Protein AF-A0A9D5Q2Y3-F1 (afdb_monomer)

Structure (mmCIF, N/CA/C/O backbone):
data_AF-A0A9D5Q2Y3-F1
#
_entry.id   AF-A0A9D5Q2Y3-F1
#
loop_
_atom_site.group_PDB
_atom_site.id
_atom_site.type_symbol
_atom_site.label_atom_id
_atom_site.label_alt_id
_atom_site.labe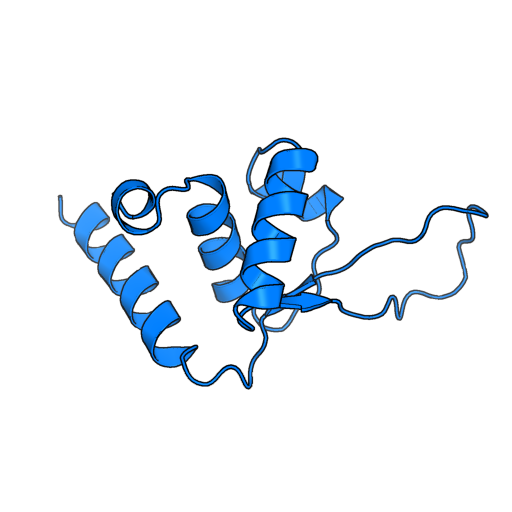l_comp_id
_atom_site.label_asym_id
_atom_site.label_entity_id
_atom_site.label_seq_id
_atom_site.pdbx_PDB_ins_code
_atom_site.Cartn_x
_atom_site.Cartn_y
_atom_site.Cartn_z
_atom_site.occupancy
_atom_site.B_iso_or_equiv
_atom_site.auth_seq_id
_atom_site.auth_comp_id
_atom_site.auth_asym_id
_atom_site.auth_atom_id
_atom_site.pdbx_PDB_model_num
ATOM 1 N N . MET A 1 1 ? -8.374 4.180 12.900 1.00 85.31 1 MET A N 1
ATOM 2 C CA . MET A 1 1 ? -8.597 2.795 13.414 1.00 85.31 1 MET A CA 1
ATOM 3 C C . MET A 1 1 ? -7.598 1.793 12.847 1.00 85.31 1 MET A C 1
ATOM 5 O O . MET A 1 1 ? -6.758 1.324 13.601 1.00 85.31 1 MET A O 1
ATOM 9 N N . LEU A 1 2 ? -7.650 1.459 11.550 1.00 91.69 2 LEU A N 1
ATOM 10 C CA . LEU A 1 2 ? -6.733 0.470 10.960 1.00 91.69 2 LEU A CA 1
ATOM 11 C C . LEU A 1 2 ? -5.253 0.843 11.105 1.00 91.69 2 LEU A C 1
ATOM 13 O O . LEU A 1 2 ? -4.406 -0.039 11.182 1.00 91.69 2 LEU A O 1
ATOM 17 N N . GLU A 1 3 ? -4.928 2.133 11.197 1.00 91.62 3 GLU A N 1
ATOM 18 C CA . GLU A 1 3 ? -3.548 2.567 11.435 1.00 91.62 3 GLU A CA 1
ATOM 19 C C . GLU A 1 3 ? -2.971 2.062 12.767 1.00 91.62 3 GLU A C 1
ATOM 21 O O . GLU A 1 3 ? -1.761 1.899 12.852 1.00 91.62 3 GLU A O 1
ATOM 26 N N . HIS A 1 4 ? -3.810 1.751 13.765 1.00 90.62 4 HIS A N 1
ATOM 27 C CA . HIS A 1 4 ? -3.375 1.140 15.024 1.00 90.62 4 HIS A CA 1
ATOM 28 C C . HIS A 1 4 ? -3.084 -0.355 14.869 1.00 90.62 4 HIS A C 1
ATOM 30 O O . HIS A 1 4 ? -2.156 -0.854 15.491 1.00 90.62 4 HIS A O 1
ATOM 36 N N . LEU A 1 5 ? -3.837 -1.056 14.014 1.00 90.81 5 LEU A N 1
ATOM 37 C CA . LEU A 1 5 ? -3.599 -2.472 13.718 1.00 90.81 5 LEU A CA 1
ATOM 38 C C . LEU A 1 5 ? -2.347 -2.653 12.852 1.00 90.81 5 LEU A C 1
ATOM 40 O O . LEU A 1 5 ? -1.511 -3.507 13.119 1.00 90.81 5 LEU A O 1
ATOM 44 N N . PHE A 1 6 ? -2.210 -1.828 11.814 1.00 91.44 6 PHE A N 1
ATOM 45 C CA . PHE A 1 6 ? -1.097 -1.906 10.869 1.00 91.44 6 PHE A CA 1
ATOM 46 C C . PHE A 1 6 ? 0.135 -1.103 11.303 1.00 91.44 6 PHE A C 1
ATOM 48 O O . PHE A 1 6 ? 1.169 -1.182 10.642 1.00 91.44 6 PHE A O 1
ATOM 55 N N . GLY A 1 7 ? 0.035 -0.290 12.356 1.00 93.25 7 GLY A N 1
ATOM 56 C CA . GLY A 1 7 ? 1.120 0.551 12.874 1.00 93.25 7 GLY A CA 1
ATOM 57 C C . GLY A 1 7 ? 1.572 1.684 11.942 1.00 93.25 7 GLY A C 1
ATOM 58 O O . GLY A 1 7 ? 2.584 2.327 12.206 1.00 93.25 7 GLY A O 1
ATOM 59 N N . SER A 1 8 ? 0.876 1.927 10.825 1.00 96.62 8 SER A N 1
ATOM 60 C CA . SER A 1 8 ? 1.255 2.948 9.842 1.00 96.62 8 SER A CA 1
ATOM 61 C C . SER A 1 8 ? 0.045 3.491 9.093 1.00 96.62 8 SER A C 1
ATOM 63 O O . SER A 1 8 ? -0.618 2.780 8.333 1.00 96.62 8 SER A O 1
ATOM 65 N N . ARG A 1 9 ? -0.207 4.795 9.245 1.00 95.88 9 ARG A N 1
ATOM 66 C CA . ARG A 1 9 ? -1.262 5.502 8.507 1.00 95.88 9 ARG A CA 1
ATOM 67 C C . ARG A 1 9 ? -0.986 5.530 7.004 1.00 95.88 9 ARG A C 1
ATOM 69 O O . ARG A 1 9 ? -1.901 5.332 6.210 1.00 95.88 9 ARG A O 1
ATOM 76 N N . THR A 1 10 ? 0.273 5.728 6.603 1.00 97.69 10 THR A N 1
ATOM 77 C CA . THR A 1 10 ? 0.680 5.703 5.189 1.00 97.69 10 THR A CA 1
ATOM 78 C C . THR A 1 10 ? 0.400 4.342 4.564 1.00 97.69 10 THR A C 1
ATOM 80 O O . THR A 1 10 ? -0.157 4.286 3.473 1.00 97.69 10 THR A O 1
ATOM 83 N N . ARG A 1 11 ? 0.708 3.246 5.268 1.00 97.44 11 ARG A N 1
ATOM 84 C CA . ARG A 1 11 ? 0.454 1.888 4.774 1.00 97.44 11 ARG A CA 1
ATOM 85 C C . ARG A 1 11 ? -1.028 1.639 4.527 1.00 97.44 11 ARG A C 1
ATOM 87 O O . ARG A 1 11 ? -1.388 1.176 3.454 1.00 97.44 11 ARG A O 1
ATOM 94 N N . VAL A 1 12 ? -1.883 2.003 5.482 1.00 96.88 12 VAL A N 1
ATOM 95 C CA . VAL A 1 12 ? -3.341 1.855 5.342 1.00 96.88 12 VAL A CA 1
ATOM 96 C C . VAL A 1 12 ? -3.865 2.656 4.149 1.00 96.88 12 VAL A C 1
ATOM 98 O O . VAL A 1 12 ? -4.643 2.126 3.358 1.00 96.88 12 VAL A O 1
ATOM 101 N N . LYS A 1 13 ? -3.401 3.901 3.970 1.00 96.81 13 LYS A N 1
ATOM 102 C CA . LYS A 1 13 ? -3.764 4.728 2.809 1.00 96.81 13 LYS A CA 1
ATOM 103 C C . LYS A 1 13 ? -3.329 4.089 1.483 1.00 96.81 13 LYS A C 1
ATOM 105 O O . LYS A 1 13 ? -4.112 4.079 0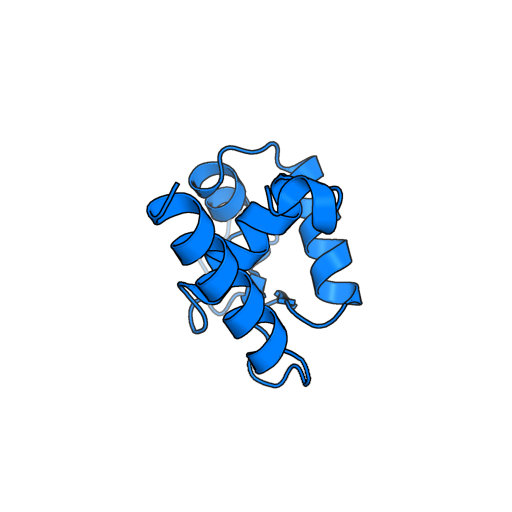.541 1.00 96.81 13 LYS A O 1
ATOM 110 N N . LEU A 1 14 ? -2.114 3.538 1.413 1.00 97.69 14 LEU A N 1
ATOM 111 C CA . LEU A 1 14 ? -1.616 2.854 0.214 1.00 97.69 14 LEU A CA 1
ATOM 112 C C . LEU A 1 14 ? -2.425 1.597 -0.106 1.00 97.69 14 LEU A C 1
ATOM 114 O O . LEU A 1 14 ? -2.864 1.444 -1.239 1.00 97.69 14 LEU A O 1
ATOM 118 N N . ILE A 1 15 ? -2.667 0.733 0.884 1.00 97.00 15 ILE A N 1
ATOM 119 C CA . ILE A 1 15 ? -3.486 -0.473 0.701 1.00 97.00 15 ILE A CA 1
ATOM 120 C C . ILE A 1 15 ? -4.874 -0.082 0.182 1.00 97.00 15 ILE A C 1
ATOM 122 O O . ILE A 1 15 ? -5.353 -0.657 -0.790 1.00 97.00 15 ILE A O 1
ATOM 126 N N . SER A 1 16 ? -5.498 0.935 0.782 1.00 95.88 16 SER A N 1
ATOM 127 C CA . SER A 1 16 ? -6.806 1.422 0.339 1.00 95.88 16 SER A CA 1
ATOM 128 C C . SER A 1 16 ? -6.788 1.952 -1.098 1.00 95.88 16 SER A C 1
ATOM 130 O O . SER A 1 16 ? -7.749 1.717 -1.823 1.00 95.88 16 SER A O 1
ATOM 132 N N . LEU A 1 17 ? -5.727 2.660 -1.503 1.00 96.62 17 LEU A N 1
ATOM 133 C CA . LEU A 1 17 ? -5.581 3.205 -2.855 1.00 96.62 17 LEU A CA 1
ATOM 134 C C . LEU A 1 17 ? -5.444 2.094 -3.906 1.00 96.62 17 LEU A C 1
ATOM 136 O O . LEU A 1 17 ? -6.131 2.122 -4.917 1.00 96.62 17 LEU A O 1
ATOM 140 N N . PHE A 1 18 ? -4.573 1.111 -3.679 1.00 97.06 18 PHE A N 1
ATOM 141 C CA . PHE A 1 18 ? -4.344 0.053 -4.669 1.00 97.06 18 PHE A CA 1
ATOM 142 C C . PHE A 1 18 ? -5.491 -0.957 -4.738 1.00 97.06 18 PHE A C 1
ATOM 144 O O . PHE A 1 18 ? -5.754 -1.517 -5.795 1.00 97.06 18 PHE A O 1
ATOM 151 N N . LEU A 1 19 ? -6.224 -1.177 -3.643 1.00 95.88 19 LEU A N 1
ATOM 152 C CA . LEU A 1 19 ? -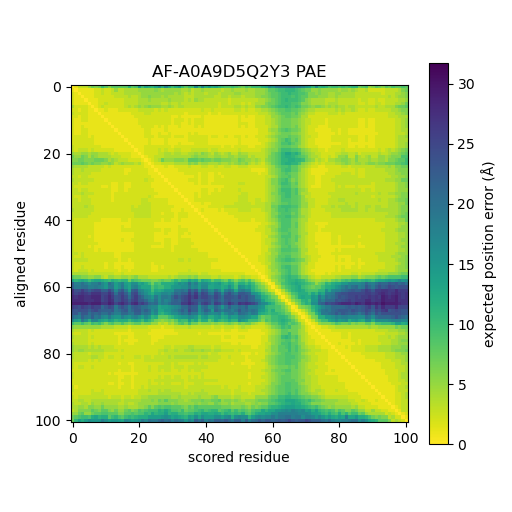7.416 -2.026 -3.680 1.00 95.88 19 LEU A CA 1
ATOM 153 C C . LEU A 1 19 ? -8.585 -1.397 -4.449 1.00 95.88 19 LEU A C 1
ATOM 155 O O . LEU A 1 19 ? -9.420 -2.155 -4.954 1.00 95.88 19 LEU A O 1
ATOM 159 N N . SER A 1 20 ? -8.669 -0.061 -4.507 1.00 93.38 20 SER A N 1
ATOM 160 C CA . SER A 1 20 ? -9.704 0.651 -5.267 1.00 93.38 20 SER A CA 1
ATOM 161 C C . SER A 1 20 ? -9.370 0.798 -6.752 1.00 93.38 20 SER A C 1
ATOM 163 O O . SER A 1 20 ? -10.280 1.015 -7.545 1.00 93.38 20 SER A O 1
ATOM 165 N N . GLN A 1 21 ? -8.097 0.650 -7.127 1.00 91.69 21 GLN A N 1
ATOM 166 C CA . GLN A 1 21 ? -7.610 0.708 -8.509 1.00 91.69 21 GLN A CA 1
ATOM 167 C C . GLN A 1 21 ? -6.673 -0.479 -8.783 1.00 91.69 21 GLN A C 1
ATOM 169 O O . GLN A 1 21 ? -5.461 -0.297 -8.891 1.00 91.69 21 GLN A O 1
ATOM 174 N N . PRO A 1 22 ? -7.210 -1.712 -8.814 1.00 89.62 22 PRO A N 1
ATOM 175 C CA . PRO A 1 22 ? -6.395 -2.923 -8.883 1.00 89.62 22 PRO A CA 1
ATOM 176 C C . PRO A 1 22 ? -5.646 -3.087 -10.213 1.00 89.62 22 PRO A C 1
ATOM 178 O O . PRO A 1 22 ? -4.564 -3.667 -10.210 1.00 89.62 22 PRO A O 1
ATOM 181 N N . ASP A 1 23 ? -6.197 -2.560 -11.309 1.00 89.25 23 ASP A N 1
ATOM 182 C CA . ASP A 1 23 ? -5.720 -2.823 -12.674 1.00 89.25 23 ASP A CA 1
ATOM 183 C C . ASP A 1 23 ? -4.850 -1.692 -13.254 1.00 89.25 23 ASP A C 1
ATOM 185 O O . ASP A 1 23 ? -4.379 -1.793 -14.383 1.00 89.25 23 ASP A O 1
ATOM 189 N N . GLU A 1 24 ? -4.637 -0.603 -12.505 1.00 89.00 24 GLU A N 1
ATOM 190 C CA . GLU A 1 24 ? -3.941 0.590 -13.000 1.00 89.00 24 GLU A CA 1
ATOM 191 C C . GLU A 1 24 ? -2.590 0.797 -12.291 1.00 89.00 24 GLU A C 1
ATOM 193 O O . GLU A 1 24 ? -2.550 1.004 -11.071 1.00 89.00 24 GLU A O 1
ATOM 198 N N . PRO A 1 25 ? -1.462 0.796 -13.027 1.00 93.75 25 PRO A N 1
ATOM 199 C CA . PRO A 1 25 ? -0.180 1.234 -12.495 1.00 93.75 25 PRO A CA 1
ATOM 200 C C . PRO A 1 25 ? -0.194 2.718 -12.122 1.00 93.75 25 PRO A C 1
ATOM 202 O O . PRO A 1 25 ? -0.419 3.589 -12.957 1.00 93.75 25 PRO A O 1
ATOM 205 N N . ILE A 1 2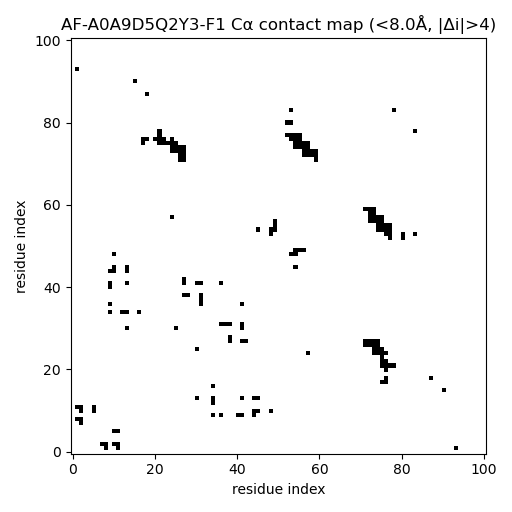6 ? 0.144 3.040 -10.874 1.00 94.38 26 ILE A N 1
ATOM 206 C CA . ILE A 1 26 ? 0.134 4.416 -10.367 1.00 94.38 26 ILE A CA 1
ATOM 207 C C . ILE A 1 26 ? 1.565 4.931 -10.215 1.00 94.38 26 ILE A C 1
ATOM 209 O O . ILE A 1 26 ? 2.410 4.319 -9.550 1.00 94.38 26 ILE A O 1
ATOM 213 N N . PHE A 1 27 ? 1.844 6.108 -10.778 1.00 94.25 27 PHE A N 1
ATOM 214 C CA . PHE A 1 27 ? 3.144 6.758 -10.627 1.00 94.25 27 PHE A CA 1
ATOM 215 C C . PHE A 1 27 ? 3.390 7.171 -9.169 1.00 94.25 27 PHE A C 1
ATOM 217 O O . PHE A 1 27 ? 2.546 7.803 -8.534 1.00 94.25 27 PHE A O 1
ATOM 224 N N . VAL A 1 28 ? 4.593 6.937 -8.634 1.00 94.12 28 VAL A N 1
ATOM 225 C CA . VAL A 1 28 ? 4.904 7.246 -7.223 1.00 94.12 28 VAL A CA 1
ATOM 226 C C . VAL A 1 28 ? 4.596 8.690 -6.805 1.00 94.12 28 VAL A C 1
ATOM 228 O O . VAL A 1 28 ? 4.161 8.928 -5.680 1.00 94.12 28 VAL A O 1
ATOM 231 N N . ARG A 1 29 ? 4.796 9.683 -7.684 1.00 92.88 29 ARG A N 1
ATOM 232 C CA . ARG A 1 29 ? 4.476 11.084 -7.346 1.00 92.88 29 ARG A CA 1
ATOM 233 C C . ARG A 1 29 ? 2.976 11.335 -7.323 1.00 92.88 29 ARG A C 1
ATOM 235 O O . ARG A 1 29 ? 2.505 12.162 -6.547 1.00 92.88 29 ARG A O 1
ATOM 242 N N . GLU A 1 30 ? 2.226 10.630 -8.150 1.00 94.44 30 GLU A N 1
ATOM 243 C CA . GLU A 1 30 ? 0.777 10.683 -8.098 1.00 94.44 30 GLU A CA 1
ATOM 244 C C . GLU A 1 30 ? 0.259 10.063 -6.800 1.00 94.44 30 GLU A C 1
ATOM 246 O O . GLU A 1 30 ? -0.528 10.707 -6.111 1.00 94.44 30 GLU A O 1
ATOM 251 N N . VAL A 1 31 ? 0.804 8.912 -6.388 1.00 95.88 31 VAL A N 1
ATOM 252 C CA . VAL A 1 31 ? 0.516 8.314 -5.076 1.00 95.88 31 VAL A CA 1
ATOM 253 C C . VAL A 1 31 ? 0.703 9.349 -3.963 1.00 95.88 31 VAL A C 1
ATOM 255 O O . VAL A 1 31 ? -0.222 9.581 -3.191 1.00 95.88 31 VAL A O 1
ATOM 258 N N . THR A 1 32 ? 1.850 10.043 -3.917 1.00 96.44 32 THR A N 1
ATOM 259 C CA . THR A 1 32 ? 2.121 11.050 -2.867 1.00 96.44 32 THR A CA 1
ATOM 260 C C . THR A 1 32 ? 1.090 12.171 -2.801 1.00 96.44 32 THR A C 1
ATOM 262 O O . THR A 1 32 ? 0.776 12.632 -1.707 1.00 96.44 32 THR A O 1
ATOM 265 N N . ARG A 1 33 ? 0.547 12.585 -3.954 1.00 96.12 33 ARG A N 1
ATOM 266 C CA . ARG A 1 33 ? -0.486 13.624 -4.043 1.00 96.12 33 ARG 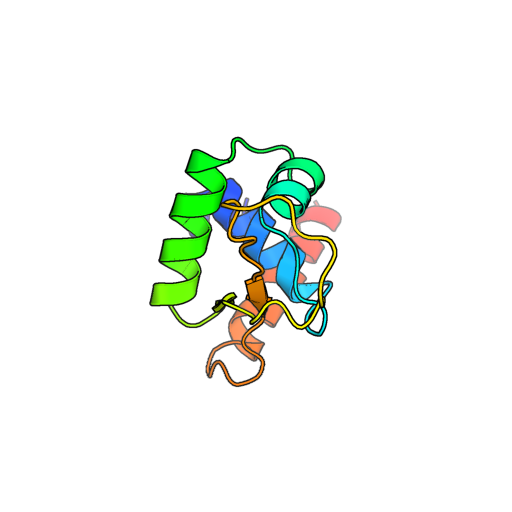A CA 1
ATOM 267 C C . ARG A 1 33 ? -1.842 13.086 -3.603 1.00 96.12 33 ARG A C 1
ATOM 269 O O . ARG A 1 33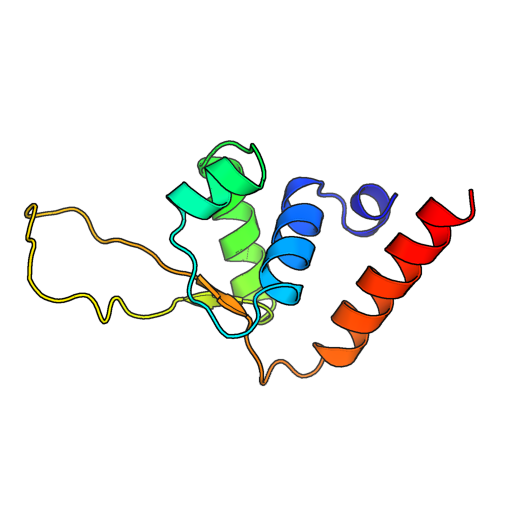 ? -2.501 13.712 -2.787 1.00 96.12 33 ARG A O 1
ATOM 276 N N . ARG A 1 34 ? -2.229 11.907 -4.101 1.00 95.56 34 ARG A N 1
ATOM 277 C CA . ARG A 1 34 ? -3.527 11.279 -3.814 1.00 95.56 34 ARG A CA 1
ATOM 278 C C . ARG A 1 34 ? -3.701 10.956 -2.331 1.00 95.56 34 ARG A C 1
ATOM 280 O O . ARG A 1 34 ? -4.791 11.120 -1.799 1.00 95.56 34 ARG A O 1
ATOM 287 N N . ILE A 1 35 ? -2.637 10.511 -1.660 1.00 95.56 35 ILE A N 1
ATOM 288 C CA . ILE A 1 35 ? -2.702 10.155 -0.234 1.00 95.56 35 ILE A CA 1
ATOM 289 C C . ILE A 1 35 ? -2.199 11.258 0.705 1.00 95.56 35 ILE A C 1
ATOM 291 O O . ILE A 1 35 ? -2.165 11.035 1.921 1.00 95.56 35 ILE A O 1
ATOM 295 N N . ASP A 1 36 ? -1.819 12.414 0.152 1.00 96.75 36 ASP A N 1
ATOM 296 C CA . ASP A 1 36 ? -1.247 13.568 0.852 1.00 96.75 36 ASP A CA 1
ATOM 297 C C . ASP A 1 36 ? -0.169 13.144 1.863 1.00 96.75 36 ASP A C 1
ATOM 299 O O . ASP A 1 36 ? -0.361 13.112 3.081 1.00 96.75 36 ASP A O 1
ATOM 303 N N . THR A 1 37 ? 0.941 12.608 1.352 1.00 96.94 37 THR A N 1
ATOM 304 C CA . THR A 1 37 ? 2.031 12.076 2.182 1.00 96.94 37 THR A CA 1
ATOM 305 C C . THR A 1 37 ? 3.381 12.272 1.503 1.00 96.94 37 THR A C 1
ATOM 307 O O . THR A 1 37 ? 3.527 12.086 0.296 1.00 96.94 37 THR A O 1
ATOM 310 N N . GLN A 1 38 ? 4.401 12.597 2.301 1.00 96.69 38 GLN A N 1
ATOM 311 C CA . GLN A 1 38 ? 5.765 12.806 1.822 1.00 96.69 38 GLN A CA 1
ATOM 312 C C . GLN A 1 38 ? 6.333 11.589 1.080 1.00 96.69 38 GLN A C 1
ATOM 314 O O . GLN A 1 38 ? 6.198 10.441 1.511 1.00 96.69 38 GLN A O 1
ATOM 319 N N . ILE A 1 39 ? 7.078 11.863 0.006 1.00 95.62 39 ILE A N 1
ATOM 320 C CA . ILE A 1 39 ? 7.601 10.843 -0.910 1.00 95.62 39 ILE A CA 1
ATOM 321 C C . ILE A 1 39 ? 8.460 9.774 -0.235 1.00 95.62 39 ILE A C 1
ATOM 323 O O . ILE A 1 39 ? 8.388 8.611 -0.616 1.00 95.62 39 ILE A O 1
ATOM 327 N N . ASN A 1 40 ? 9.235 10.129 0.790 1.00 96.31 40 ASN A N 1
ATOM 328 C CA . ASN A 1 40 ? 10.097 9.168 1.478 1.00 96.31 40 ASN A CA 1
ATOM 329 C C . ASN A 1 40 ? 9.287 8.170 2.312 1.00 96.31 40 ASN A C 1
ATOM 331 O O . ASN A 1 40 ? 9.584 6.977 2.298 1.00 96.31 40 ASN A O 1
ATOM 335 N N . ALA A 1 41 ? 8.229 8.634 2.982 1.00 96.94 41 ALA A N 1
ATOM 336 C CA . ALA A 1 41 ? 7.321 7.756 3.709 1.00 96.94 41 ALA A CA 1
ATOM 337 C C . ALA A 1 41 ? 6.564 6.832 2.746 1.00 96.94 41 ALA A C 1
ATOM 339 O O . ALA A 1 41 ? 6.476 5.633 2.998 1.00 96.94 41 ALA A O 1
ATOM 340 N N . VAL A 1 42 ? 6.100 7.369 1.612 1.00 98.06 42 VAL A N 1
ATOM 341 C CA . VAL A 1 42 ? 5.454 6.578 0.554 1.00 98.06 42 VAL A CA 1
ATOM 342 C C . VAL A 1 42 ? 6.395 5.507 0.011 1.00 98.06 42 VAL A C 1
ATOM 344 O O . VAL A 1 42 ? 6.024 4.341 -0.021 1.00 98.06 42 VAL A O 1
ATOM 347 N N . ARG A 1 43 ? 7.632 5.866 -0.348 1.00 96.75 43 ARG A N 1
ATOM 348 C CA . ARG A 1 43 ? 8.637 4.915 -0.851 1.00 96.75 43 ARG A CA 1
ATOM 349 C C . ARG A 1 43 ? 8.946 3.807 0.149 1.00 96.75 43 ARG A C 1
ATOM 351 O O . ARG A 1 43 ? 9.021 2.651 -0.250 1.00 96.75 43 ARG A O 1
ATOM 358 N N . ARG A 1 44 ? 9.102 4.149 1.431 1.00 97.69 44 ARG A N 1
ATOM 359 C CA . ARG A 1 44 ? 9.349 3.165 2.491 1.00 97.69 44 ARG A CA 1
ATOM 360 C C . ARG A 1 44 ? 8.193 2.175 2.608 1.00 97.69 44 ARG A C 1
ATOM 362 O O . ARG A 1 44 ? 8.425 0.974 2.637 1.00 97.69 44 ARG A O 1
ATOM 369 N N . GLU A 1 45 ? 6.952 2.657 2.656 1.00 98.25 45 GLU A N 1
ATOM 370 C CA . GLU A 1 45 ? 5.806 1.750 2.770 1.00 98.25 45 GLU A CA 1
ATOM 371 C C . GLU A 1 45 ? 5.532 0.968 1.482 1.00 98.25 45 GLU A C 1
ATOM 373 O O . GLU A 1 45 ? 5.144 -0.189 1.571 1.00 98.25 45 GLU A O 1
ATOM 378 N N . LEU A 1 46 ? 5.787 1.535 0.299 1.00 98.19 46 LEU A N 1
ATOM 379 C CA . LEU A 1 46 ? 5.752 0.780 -0.957 1.00 98.19 46 LEU A CA 1
ATOM 380 C C . LEU A 1 46 ? 6.782 -0.352 -0.949 1.00 98.19 46 LEU A C 1
ATOM 382 O O . LEU A 1 46 ? 6.439 -1.472 -1.304 1.00 98.19 46 LEU A O 1
ATOM 386 N N . ALA A 1 47 ? 8.010 -0.097 -0.486 1.00 98.00 47 ALA A N 1
ATOM 387 C CA . ALA A 1 47 ? 9.025 -1.139 -0.334 1.00 98.00 47 ALA A CA 1
ATOM 388 C C . ALA A 1 47 ? 8.564 -2.254 0.617 1.00 98.00 47 ALA A C 1
ATOM 390 O O . ALA A 1 47 ? 8.667 -3.428 0.269 1.00 98.00 47 ALA A O 1
ATOM 391 N N . ASN A 1 48 ? 7.971 -1.896 1.760 1.00 98.06 48 ASN A N 1
ATOM 392 C CA . ASN A 1 48 ? 7.403 -2.869 2.696 1.00 98.06 48 ASN A CA 1
ATOM 393 C C . ASN A 1 48 ? 6.272 -3.695 2.058 1.00 98.06 48 ASN A C 1
ATOM 395 O O . ASN A 1 48 ? 6.211 -4.906 2.239 1.00 98.06 48 ASN A O 1
ATOM 399 N N . LEU A 1 49 ? 5.370 -3.052 1.310 1.00 97.94 49 LEU A N 1
ATOM 400 C CA . LEU A 1 49 ? 4.245 -3.725 0.656 1.00 97.94 49 LEU A CA 1
ATOM 401 C C . LEU A 1 49 ? 4.682 -4.609 -0.519 1.00 97.94 49 LEU A C 1
ATOM 403 O O . LEU A 1 49 ? 4.051 -5.635 -0.763 1.00 97.94 49 LEU A O 1
ATOM 407 N N . MET A 1 50 ? 5.766 -4.246 -1.209 1.00 97.94 50 MET A N 1
ATOM 408 C CA . MET A 1 50 ? 6.403 -5.102 -2.211 1.00 97.94 50 MET A CA 1
ATOM 409 C C . MET A 1 50 ? 7.076 -6.311 -1.573 1.00 97.94 50 MET A C 1
ATOM 411 O O . MET A 1 50 ? 6.882 -7.427 -2.038 1.00 97.94 50 MET A O 1
ATOM 415 N N . GLN A 1 51 ? 7.812 -6.118 -0.475 1.00 97.88 51 GLN A N 1
ATOM 416 C CA . GLN A 1 51 ? 8.402 -7.227 0.277 1.00 97.88 51 GLN A CA 1
ATOM 417 C C . GLN A 1 51 ? 7.325 -8.178 0.818 1.00 97.88 51 GLN A C 1
ATOM 419 O O . GLN A 1 51 ? 7.523 -9.389 0.840 1.00 97.88 51 GLN A O 1
ATOM 424 N N . PHE A 1 52 ? 6.178 -7.635 1.230 1.00 97.00 52 PHE A N 1
ATOM 425 C CA . PHE A 1 52 ? 5.010 -8.418 1.633 1.00 97.00 52 PHE A CA 1
ATOM 426 C C . PHE A 1 52 ? 4.319 -9.124 0.451 1.00 97.00 52 PHE A C 1
ATOM 4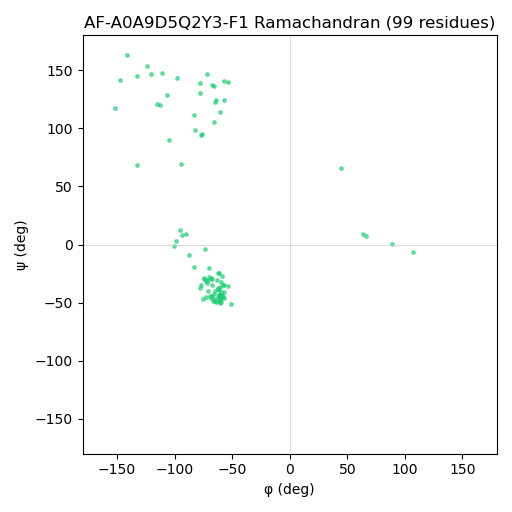28 O O . PHE A 1 52 ? 3.591 -10.088 0.663 1.00 97.00 52 PHE A O 1
ATOM 435 N N . GLY A 1 53 ? 4.545 -8.671 -0.784 1.00 97.69 53 GLY A N 1
ATOM 436 C CA . GLY A 1 53 ? 3.999 -9.263 -2.006 1.00 97.69 53 GLY A CA 1
ATOM 437 C C . GLY A 1 53 ? 2.637 -8.719 -2.443 1.00 97.69 53 GLY A C 1
ATOM 438 O O . GLY A 1 53 ? 2.128 -9.157 -3.471 1.00 97.69 53 GLY A O 1
ATOM 439 N N . LEU A 1 54 ? 2.052 -7.759 -1.716 1.00 97.75 54 LEU A N 1
ATOM 440 C CA . LEU A 1 54 ? 0.755 -7.159 -2.066 1.00 97.75 54 LEU A CA 1
ATOM 441 C C . LEU A 1 54 ? 0.858 -6.189 -3.254 1.00 97.75 54 LEU A C 1
ATOM 443 O O . LEU A 1 54 ? -0.109 -6.013 -3.989 1.00 97.75 54 LEU A O 1
ATOM 447 N N . ILE A 1 55 ? 2.013 -5.546 -3.428 1.00 97.94 55 ILE A N 1
ATOM 448 C CA . ILE A 1 55 ? 2.278 -4.558 -4.482 1.00 97.94 55 ILE A CA 1
ATOM 449 C C . ILE A 1 55 ? 3.438 -5.042 -5.350 1.00 97.94 55 ILE A C 1
ATOM 451 O O . ILE A 1 55 ? 4.373 -5.657 -4.845 1.00 97.94 55 ILE A O 1
ATOM 455 N N . THR A 1 56 ? 3.402 -4.731 -6.642 1.00 96.75 56 THR A N 1
ATOM 456 C CA . THR A 1 56 ? 4.505 -4.972 -7.587 1.00 96.75 56 THR A CA 1
ATOM 457 C C . THR A 1 56 ? 4.919 -3.671 -8.269 1.00 96.75 56 THR A C 1
ATOM 459 O O . THR A 1 56 ? 4.132 -2.724 -8.346 1.00 96.75 56 THR A O 1
ATOM 462 N N . GLU A 1 57 ? 6.176 -3.595 -8.710 1.00 95.12 57 GLU A N 1
ATOM 463 C CA . GLU A 1 57 ? 6.638 -2.523 -9.598 1.00 95.12 57 GLU A CA 1
ATOM 464 C C . GLU A 1 57 ? 6.159 -2.847 -11.019 1.00 95.12 57 GLU A C 1
ATOM 466 O O . GLU A 1 57 ? 6.318 -3.976 -11.478 1.00 95.12 57 GLU A O 1
ATOM 471 N N . ALA A 1 58 ? 5.537 -1.874 -11.682 1.00 89.94 58 ALA A N 1
ATOM 472 C CA . ALA A 1 58 ? 5.108 -1.991 -13.070 1.00 89.94 58 ALA A CA 1
ATOM 473 C C . ALA A 1 58 ? 6.154 -1.340 -13.979 1.00 89.94 58 ALA A C 1
ATOM 475 O O . ALA A 1 58 ? 6.751 -0.316 -13.619 1.00 89.94 58 ALA A O 1
ATOM 476 N N . GLU A 1 59 ? 6.379 -1.938 -15.146 1.00 77.00 59 GLU A N 1
ATOM 477 C CA . GLU A 1 59 ? 7.263 -1.365 -16.153 1.00 77.00 59 GLU A CA 1
ATOM 478 C C . GLU A 1 59 ? 6.611 -0.137 -16.801 1.00 77.00 59 GLU A C 1
ATOM 480 O O . GLU A 1 59 ? 5.391 -0.033 -16.923 1.00 77.00 59 GLU A O 1
ATOM 485 N N . ASP A 1 60 ? 7.440 0.837 -17.168 1.00 68.75 60 ASP A N 1
ATOM 486 C CA . ASP A 1 60 ? 6.996 2.025 -17.890 1.00 68.75 60 ASP A CA 1
ATOM 487 C C . ASP A 1 60 ? 6.781 1.636 -19.360 1.00 68.75 60 ASP A C 1
ATOM 489 O O . ASP A 1 60 ? 7.730 1.620 -20.142 1.00 68.75 60 ASP A O 1
ATOM 493 N N . GLU A 1 61 ? 5.549 1.287 -19.739 1.00 58.06 61 GLU A N 1
ATOM 494 C CA . GLU A 1 61 ? 5.182 1.058 -21.150 1.00 58.06 61 GLU A CA 1
ATOM 495 C C . GLU A 1 61 ? 5.082 2.379 -21.949 1.00 58.06 61 GLU A C 1
ATOM 497 O O . GLU A 1 61 ? 4.882 2.381 -23.165 1.00 58.06 61 GLU A O 1
ATOM 502 N N . GLY A 1 62 ? 5.249 3.530 -21.283 1.00 55.84 62 GLY A N 1
ATOM 503 C CA . GLY A 1 62 ? 5.210 4.859 -21.881 1.00 55.84 62 GLY A CA 1
ATOM 504 C C . GLY A 1 62 ? 6.484 5.201 -22.652 1.00 55.84 62 GLY A C 1
ATOM 505 O O . GLY A 1 62 ? 7.455 5.716 -22.095 1.00 55.84 62 GLY A O 1
ATOM 506 N N . GLY A 1 63 ? 6.451 4.968 -23.962 1.00 50.38 63 GLY A N 1
ATOM 507 C CA . GLY A 1 63 ? 7.489 5.376 -24.904 1.00 50.38 63 GLY A CA 1
ATOM 508 C C . GLY A 1 63 ? 7.851 6.874 -24.870 1.00 50.38 63 GLY A C 1
ATOM 509 O O . GLY A 1 63 ? 7.012 7.766 -24.789 1.00 50.38 63 GLY A O 1
ATOM 510 N N . ASP A 1 64 ? 9.153 7.124 -24.985 1.00 50.00 64 ASP A N 1
ATOM 511 C CA . ASP A 1 64 ? 9.777 8.153 -25.830 1.00 50.00 64 ASP A CA 1
ATOM 512 C C . ASP A 1 64 ? 9.559 9.673 -25.650 1.00 50.00 64 ASP A C 1
ATOM 514 O O . ASP A 1 64 ? 10.173 10.428 -26.402 1.00 50.00 64 ASP A O 1
ATOM 518 N N . GLU A 1 65 ? 8.922 10.198 -24.600 1.00 53.22 65 GLU A N 1
ATOM 519 C CA . GLU A 1 65 ? 9.077 11.637 -24.259 1.00 53.22 65 GLU A CA 1
ATOM 520 C C . GLU A 1 65 ? 10.179 11.868 -23.208 1.00 53.22 65 GLU A C 1
ATOM 522 O O . GLU A 1 65 ? 9.974 12.184 -22.029 1.00 53.22 65 GLU A O 1
ATOM 527 N N . LYS A 1 66 ? 11.409 11.636 -23.676 1.00 51.56 66 LYS A N 1
ATOM 528 C CA . LYS A 1 66 ? 12.669 11.607 -22.925 1.00 51.56 66 LYS A CA 1
ATOM 529 C C . LYS A 1 66 ? 13.039 12.976 -22.339 1.00 51.56 66 LYS A C 1
ATOM 531 O O . LYS A 1 66 ? 13.627 13.819 -23.010 1.00 51.56 66 LYS A O 1
ATOM 536 N N . ARG A 1 67 ? 12.866 13.139 -21.021 1.00 54.34 67 ARG A N 1
ATOM 537 C CA . ARG A 1 67 ? 13.888 13.835 -20.218 1.00 54.34 67 ARG A CA 1
ATOM 538 C C . ARG A 1 67 ? 14.966 12.806 -19.870 1.00 54.34 67 ARG A C 1
ATOM 540 O O . ARG A 1 67 ? 14.662 11.885 -19.107 1.00 54.34 67 ARG A O 1
ATOM 547 N N . PRO A 1 68 ? 16.193 12.916 -20.406 1.00 49.84 68 PRO A N 1
ATOM 548 C CA . PRO A 1 68 ? 17.261 11.977 -20.085 1.00 49.84 68 PRO A CA 1
ATOM 549 C C . PRO A 1 68 ? 17.503 11.954 -18.568 1.00 49.84 68 PRO A C 1
ATOM 551 O O . PRO A 1 68 ? 17.721 12.999 -17.958 1.00 49.84 68 PRO A O 1
ATOM 554 N N . GLY A 1 69 ? 17.428 10.771 -17.950 1.00 57.03 69 GLY A N 1
ATOM 555 C CA . GLY A 1 69 ? 17.890 10.540 -16.574 1.00 57.03 69 GLY A CA 1
ATOM 556 C C . GLY A 1 69 ? 16.829 10.348 -15.481 1.00 57.03 69 GLY A C 1
ATOM 557 O O . GLY A 1 69 ? 17.204 9.985 -14.368 1.00 57.03 69 GLY A O 1
ATOM 558 N N . LEU A 1 70 ? 15.526 10.522 -15.745 1.00 62.38 70 LEU A N 1
ATOM 559 C CA . LEU A 1 70 ? 14.494 10.323 -14.712 1.00 62.38 70 LEU A CA 1
ATOM 560 C C . LEU A 1 70 ? 13.721 9.011 -14.915 1.00 62.38 70 LEU A C 1
ATOM 562 O O . LEU A 1 70 ? 12.677 9.002 -15.561 1.00 62.38 70 LEU A O 1
ATOM 566 N N . LYS A 1 71 ? 14.203 7.912 -14.314 1.00 70.06 71 LYS A N 1
ATOM 567 C CA . LYS A 1 71 ? 13.429 6.661 -14.214 1.00 70.06 71 LYS A CA 1
ATOM 568 C C . LYS A 1 71 ? 12.140 6.917 -13.432 1.00 70.06 71 LYS A C 1
ATOM 570 O O . LYS A 1 71 ? 12.184 7.234 -12.237 1.00 70.06 71 LYS A O 1
ATOM 575 N N . ARG A 1 72 ? 10.996 6.804 -14.105 1.00 84.50 72 ARG A N 1
ATOM 576 C CA . ARG A 1 72 ? 9.683 6.821 -13.461 1.00 84.50 72 ARG A CA 1
ATOM 577 C C . ARG A 1 72 ? 9.444 5.445 -12.846 1.00 84.50 72 ARG A C 1
ATOM 579 O O . ARG A 1 72 ? 9.834 4.436 -13.415 1.00 84.50 72 ARG A O 1
ATOM 586 N N . LYS A 1 73 ? 8.882 5.428 -11.638 1.00 90.81 73 LYS A N 1
ATOM 587 C CA . LYS A 1 73 ? 8.534 4.197 -10.924 1.00 90.81 73 LYS A CA 1
ATOM 588 C C . LYS A 1 73 ? 7.029 4.145 -10.765 1.00 90.81 73 LYS A C 1
ATOM 590 O O . LYS A 1 73 ? 6.457 5.057 -10.151 1.00 90.81 73 LYS A O 1
ATOM 595 N N . TYR A 1 74 ? 6.440 3.097 -11.311 1.00 94.56 74 TYR A N 1
ATOM 596 C CA . TYR A 1 74 ? 5.021 2.805 -11.240 1.00 94.56 74 TYR A CA 1
ATOM 597 C C . TYR A 1 74 ? 4.811 1.584 -10.357 1.00 94.56 74 TYR A C 1
ATOM 599 O O . TYR A 1 74 ? 5.667 0.706 -10.271 1.00 94.56 74 TYR A O 1
ATOM 607 N N . TYR A 1 75 ? 3.688 1.563 -9.655 1.00 96.12 75 TYR A N 1
ATOM 608 C CA . TYR A 1 75 ? 3.340 0.492 -8.733 1.00 96.12 75 TYR A CA 1
ATOM 609 C C . TYR A 1 75 ? 1.908 0.066 -8.992 1.00 96.12 75 TYR A C 1
ATOM 611 O O . TYR A 1 75 ? 1.073 0.914 -9.289 1.00 96.12 75 TYR A O 1
ATOM 619 N N . GLN A 1 76 ? 1.625 -1.220 -8.844 1.00 96.75 76 GLN A N 1
ATOM 620 C CA . GLN A 1 76 ? 0.290 -1.775 -9.041 1.00 96.75 76 GLN A CA 1
ATOM 621 C C . GLN A 1 76 ? -0.009 -2.862 -8.011 1.00 96.75 76 GLN A C 1
ATOM 623 O O . GLN A 1 76 ? 0.898 -3.406 -7.366 1.00 96.75 76 GLN A O 1
ATOM 628 N N . LEU A 1 77 ? -1.290 -3.185 -7.858 1.00 97.81 77 LEU A N 1
ATOM 629 C CA . LEU A 1 77 ? -1.719 -4.282 -7.006 1.00 97.81 77 LEU A CA 1
ATOM 630 C C . LEU A 1 77 ? -1.265 -5.620 -7.600 1.00 97.81 77 LEU A C 1
ATOM 632 O O . LEU A 1 77 ? -1.389 -5.864 -8.796 1.00 97.81 77 LEU A O 1
ATOM 636 N N . ASN A 1 78 ? -0.762 -6.516 -6.757 1.00 97.25 78 ASN A N 1
ATOM 637 C CA . ASN A 1 78 ? -0.475 -7.879 -7.176 1.00 97.25 78 ASN A CA 1
ATOM 638 C C . ASN A 1 78 ? -1.753 -8.730 -7.142 1.00 97.25 78 ASN A C 1
ATOM 640 O O . ASN A 1 78 ? -2.140 -9.233 -6.085 1.00 97.25 78 ASN A O 1
ATOM 644 N N . ALA A 1 79 ? -2.399 -8.912 -8.294 1.00 94.94 79 ALA A N 1
ATOM 645 C CA . ALA A 1 79 ? -3.644 -9.676 -8.401 1.00 94.94 79 ALA A CA 1
ATOM 646 C C . ALA A 1 79 ? -3.502 -11.161 -8.010 1.00 94.94 79 ALA A C 1
ATOM 648 O O . ALA A 1 79 ? -4.481 -11.775 -7.592 1.00 94.94 79 ALA A O 1
ATOM 649 N N . VAL A 1 80 ? -2.294 -11.733 -8.098 1.00 96.06 80 VAL A N 1
ATOM 650 C CA . VAL A 1 80 ? -2.021 -13.138 -7.741 1.00 96.06 80 VAL A CA 1
ATOM 651 C C . VAL A 1 80 ? -1.535 -13.312 -6.298 1.00 96.06 80 VAL A C 1
ATOM 653 O O . VAL A 1 80 ? -1.112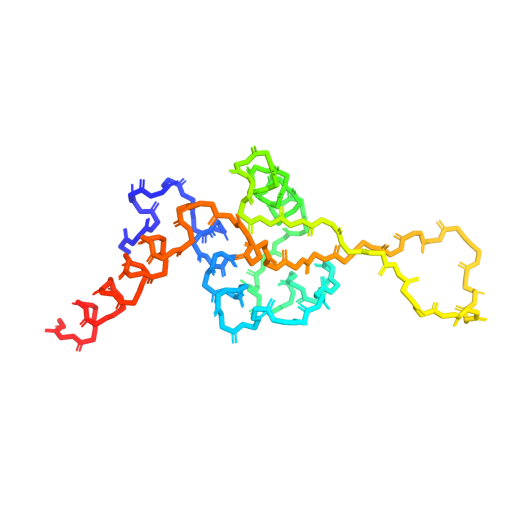 -14.400 -5.910 1.00 96.06 80 VAL A O 1
ATOM 656 N N . PHE A 1 81 ? -1.571 -12.252 -5.484 1.00 97.38 81 PHE A N 1
ATOM 657 C CA . PHE A 1 81 ? -1.159 -12.323 -4.086 1.00 97.38 81 PHE A CA 1
ATOM 658 C C . PHE A 1 81 ? -2.101 -13.241 -3.277 1.00 97.38 81 PHE A C 1
ATOM 660 O O . PHE A 1 81 ? -3.299 -12.956 -3.209 1.00 97.38 81 PHE A O 1
ATOM 667 N N . PRO A 1 82 ? -1.597 -14.306 -2.613 1.00 97.56 82 PRO A N 1
ATOM 668 C CA . PRO A 1 82 ? -2.454 -15.318 -1.988 1.00 97.56 82 PRO A CA 1
ATOM 669 C C . PRO A 1 82 ? -3.411 -14.789 -0.917 1.00 97.56 82 PRO A C 1
ATOM 671 O O . PRO A 1 82 ? -4.506 -15.317 -0.783 1.00 97.56 82 PRO A O 1
ATOM 674 N N . LEU A 1 83 ? -3.011 -13.747 -0.175 1.00 97.56 83 LEU A N 1
ATOM 675 C CA . LEU A 1 83 ? -3.827 -13.143 0.889 1.00 97.56 83 LEU A CA 1
ATOM 676 C C . LEU A 1 83 ? -4.631 -11.921 0.418 1.00 97.56 83 LEU A C 1
ATOM 678 O O . LEU A 1 83 ? -5.123 -11.134 1.232 1.00 97.56 83 LEU A O 1
ATOM 682 N N . LEU A 1 84 ? -4.717 -11.689 -0.895 1.00 97.38 84 LEU A N 1
ATOM 683 C CA . LEU A 1 84 ? -5.442 -10.542 -1.433 1.00 97.38 84 LEU A CA 1
ATOM 684 C C . LEU A 1 84 ? -6.927 -10.529 -1.020 1.00 97.38 84 LEU A C 1
ATOM 686 O O . LEU A 1 84 ? -7.397 -9.458 -0.611 1.00 97.38 84 LEU A O 1
ATOM 690 N N . PRO A 1 85 ? -7.675 -11.652 -1.075 1.00 97.25 85 PRO A N 1
ATOM 691 C CA . PRO A 1 85 ? -9.072 -11.675 -0.641 1.00 97.25 85 PRO A CA 1
ATOM 692 C C . PRO A 1 85 ? -9.245 -11.286 0.833 1.00 97.25 85 PRO A C 1
ATOM 694 O O . PRO A 1 85 ? -10.148 -10.517 1.170 1.00 97.25 85 PRO A O 1
ATOM 697 N N . GLU A 1 86 ? -8.361 -11.756 1.710 1.00 97.69 86 GLU A N 1
ATOM 698 C CA . GLU A 1 86 ? -8.384 -11.494 3.149 1.00 97.69 86 GLU A CA 1
ATOM 699 C C . GLU A 1 86 ? -8.070 -10.030 3.445 1.00 97.69 86 GLU A C 1
ATOM 701 O O . GLU A 1 86 ? -8.797 -9.385 4.204 1.00 97.69 86 GLU A O 1
ATOM 706 N N . VAL A 1 87 ? -7.029 -9.479 2.809 1.00 96.69 87 VAL A N 1
ATOM 707 C CA . VAL A 1 87 ? -6.671 -8.060 2.943 1.00 96.69 87 VAL A CA 1
ATOM 708 C C . VAL A 1 87 ? -7.822 -7.181 2.459 1.00 96.69 87 VAL A C 1
ATOM 710 O O . VAL A 1 87 ? -8.211 -6.248 3.162 1.00 96.69 87 VAL A O 1
ATOM 713 N N . ARG A 1 88 ? -8.429 -7.498 1.308 1.00 96.25 88 ARG A N 1
ATOM 714 C CA . ARG A 1 88 ? -9.593 -6.764 0.792 1.00 96.25 88 ARG A CA 1
ATOM 715 C C . ARG A 1 88 ? -10.769 -6.827 1.765 1.00 96.25 88 ARG A C 1
ATOM 717 O O . ARG A 1 88 ? -11.309 -5.787 2.130 1.00 96.25 88 ARG A O 1
ATOM 724 N N . SER A 1 89 ? -11.122 -8.025 2.229 1.00 96.81 89 SER A N 1
ATOM 725 C CA . SER A 1 89 ? -12.221 -8.248 3.176 1.00 96.81 89 SER A CA 1
ATOM 726 C C . SER A 1 89 ? -12.024 -7.468 4.476 1.00 96.81 89 SER A C 1
ATOM 728 O O . SER A 1 89 ? -12.948 -6.804 4.949 1.00 96.81 89 SER A O 1
ATOM 730 N N . LEU A 1 90 ? -10.810 -7.489 5.032 1.00 96.31 90 LEU A N 1
ATOM 731 C CA . LEU A 1 90 ? -10.460 -6.738 6.235 1.00 96.31 90 LEU A CA 1
ATOM 732 C C . LEU A 1 90 ? -10.636 -5.230 6.028 1.00 96.31 90 LEU A C 1
ATOM 734 O O . LEU A 1 90 ? -11.258 -4.569 6.860 1.00 96.31 90 LEU A O 1
ATOM 738 N N . MET A 1 91 ? -10.114 -4.689 4.924 1.00 94.88 91 MET A N 1
ATOM 739 C CA . MET A 1 91 ? -10.196 -3.259 4.616 1.00 94.88 91 MET A CA 1
ATOM 740 C C . MET A 1 91 ? -11.650 -2.800 4.440 1.00 94.88 91 MET A C 1
ATOM 742 O O . MET A 1 91 ? -12.042 -1.798 5.036 1.00 94.88 91 MET A O 1
ATOM 746 N N . THR A 1 92 ? -12.468 -3.557 3.701 1.00 93.81 92 THR A N 1
ATOM 747 C CA . THR A 1 92 ? -13.891 -3.243 3.486 1.00 93.81 92 THR A CA 1
ATOM 748 C C . THR A 1 92 ? -14.695 -3.315 4.784 1.00 93.81 92 THR A C 1
ATOM 750 O O . THR A 1 92 ? -15.437 -2.391 5.107 1.00 93.81 92 THR A O 1
ATOM 753 N N . LYS A 1 93 ? -14.522 -4.373 5.586 1.00 94.06 93 LYS A N 1
ATOM 754 C CA . LYS A 1 93 ? -15.223 -4.504 6.876 1.00 94.06 93 LYS A CA 1
ATOM 755 C C . LYS A 1 93 ? -14.842 -3.395 7.850 1.00 94.06 93 LYS A C 1
ATOM 757 O O . LYS A 1 93 ? -15.688 -2.905 8.591 1.00 94.06 93 LYS A O 1
ATOM 762 N N . ALA A 1 94 ? -13.576 -2.991 7.849 1.00 91.69 94 ALA A N 1
ATOM 763 C CA . ALA A 1 94 ? -13.113 -1.903 8.692 1.00 91.69 94 ALA A CA 1
ATOM 764 C C . ALA A 1 94 ? -13.703 -0.545 8.288 1.00 91.69 94 ALA A C 1
ATOM 766 O O . ALA A 1 94 ? -13.961 0.262 9.176 1.00 91.69 94 ALA A O 1
ATOM 767 N N . GLN A 1 95 ? -13.926 -0.295 6.992 1.00 85.69 95 GLN A N 1
ATOM 768 C CA . GLN A 1 95 ? -14.627 0.905 6.518 1.00 85.69 95 GLN A CA 1
ATOM 769 C C . GLN A 1 95 ? -16.081 0.919 7.001 1.00 85.69 95 GLN A C 1
ATOM 771 O O . GLN A 1 95 ? -16.481 1.876 7.658 1.00 85.69 95 GLN A O 1
ATOM 776 N N . LEU A 1 96 ? -16.816 -0.182 6.810 1.00 88.75 96 LEU A N 1
ATOM 777 C CA . LEU A 1 96 ? -18.201 -0.315 7.285 1.00 88.75 96 LEU A CA 1
ATOM 778 C C . LEU A 1 96 ? -18.324 -0.100 8.801 1.00 88.75 96 LEU A C 1
ATOM 780 O O . LEU A 1 96 ? -19.238 0.568 9.273 1.00 88.75 96 LEU A O 1
ATOM 784 N N . LEU A 1 97 ? -17.381 -0.629 9.588 1.00 88.62 97 LEU A N 1
ATOM 785 C CA . LEU A 1 97 ? -17.376 -0.437 11.041 1.00 88.62 97 LEU A CA 1
ATOM 786 C C . LEU A 1 97 ? -17.201 1.039 11.444 1.00 88.62 97 LEU A C 1
ATOM 788 O O . LEU A 1 97 ? -17.666 1.437 12.509 1.00 88.62 97 LEU A O 1
ATOM 792 N N . VAL A 1 98 ? -16.488 1.833 10.642 1.00 82.81 98 VAL A N 1
ATOM 793 C CA . VAL A 1 98 ? -16.317 3.272 10.890 1.00 82.81 98 VAL A CA 1
ATOM 794 C C . VAL A 1 98 ? -17.568 4.044 10.479 1.00 82.81 98 VAL A C 1
ATOM 796 O O . VAL A 1 98 ? -17.937 4.967 11.186 1.00 82.81 98 VAL A O 1
ATOM 799 N N . GLU A 1 99 ? -18.233 3.658 9.390 1.00 78.19 99 GLU A N 1
ATOM 800 C CA . GLU A 1 99 ? -19.471 4.303 8.923 1.00 78.19 99 GLU A CA 1
ATOM 801 C C . GLU A 1 99 ? -20.668 4.063 9.856 1.00 78.19 99 GLU A C 1
ATOM 803 O O . GLU A 1 99 ? -21.564 4.897 9.944 1.00 78.19 99 GLU A O 1
ATOM 808 N N . HIS A 1 100 ? -20.682 2.936 10.572 1.00 73.50 100 HIS A N 1
ATOM 809 C CA . HIS A 1 100 ? -21.718 2.597 11.553 1.00 73.50 100 HIS A CA 1
ATOM 810 C C . HIS A 1 100 ? -21.425 3.086 12.985 1.00 73.50 100 HIS A C 1
ATOM 812 O O . HIS A 1 100 ? -22.136 2.695 13.914 1.00 73.50 100 HIS A O 1
ATOM 818 N N . LYS A 1 101 ? -20.388 3.906 13.184 1.00 55.41 101 LYS A N 1
ATOM 819 C CA . LYS A 1 101 ? -20.065 4.558 14.461 1.00 55.41 101 LYS A CA 1
ATOM 820 C C . LYS A 1 101 ? -20.281 6.059 14.373 1.00 55.41 101 LYS A C 1
ATOM 822 O O . LYS A 1 101 ? -20.795 6.601 15.373 1.00 55.41 101 LYS A O 1
#

Solvent-accessible surface area (backbone atoms only — not comparable to full-atom values): 6010 Å² total; per-residue (Å²): 114,67,32,72,78,67,73,32,61,67,48,50,50,50,54,56,51,32,70,76,39,50,90,50,68,42,44,56,70,55,50,26,60,77,64,69,45,60,63,67,63,51,51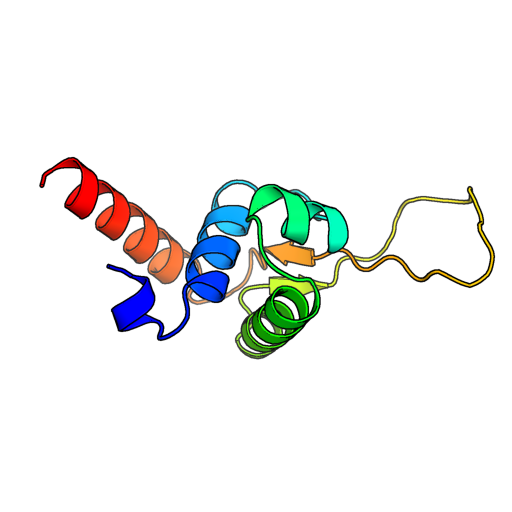,53,42,49,51,52,35,36,75,72,43,53,32,40,79,43,81,81,82,76,76,87,82,78,65,89,86,69,85,78,56,27,35,26,36,34,87,83,32,89,59,46,68,58,52,49,51,52,55,53,52,53,50,54,59,57,76,76,105

Sequence (101 aa):
MLEHLFGSRTRVKLISLFLSQPDEPIFVREVTRRIDTQINAVRRELANLMQFGLITEAEDEGGDEKRPGLKRKYYQLNAVFPLLPEVRSLMTKAQLLVEHK

pLDDT: mean 89.39, std 13.54, range [49.84, 98.25]

Radius of gyration: 14.61 Å; Cα contacts (8 Å, |Δi|>4): 98; chains: 1; bounding box: 40×29×41 Å

Foldseek 3Di:
DVCVVVVHPLLLLVLVVQLVVQPDWDWLVNSCVVSVHDSVSNVVSQVVCVVVVQKDWDDDPDDDPDPDPDDITTMHGDPPRPCNVVSSVVSVVVVVVVVVD

Nearest PDB structures (foldseek):
  3eco-assembly1_A  TM=6.947E-01  e=3.942E-04  Staphylococcus aureus subsp. aureus Mu50
  4ld5-assembly1_A  TM=7.104E-01  e=9.692E-04  Staphylococcus aureus
  2dk5-assembly1_A  TM=8.250E-01  e=5.492E-03  Homo sapiens
  5oqj-assembly1_W  TM=6.556E-01  e=3.319E-02  Saccharomyces cerevisiae S288C
  5oqm-assembly1_W  TM=6.556E-01  e=3.319E-02  Saccharomyces cerevisiae

Secondary structure (DSSP, 8-state):
-HHHHHS-HHHHHHHHHHHHSTT--EEHHHHHHHTT--HHHHHHHHHHHHHHTSEEEEP--------TT----EEEE-TT-TTHHHHHHHHHHHHHHHHT-

Mean predicted aligned error: 5.27 Å